Protein AF-A0A960TL60-F1 (afdb_monomer)

Structure (mmCIF, N/CA/C/O backbone):
data_AF-A0A960TL60-F1
#
_entry.id   AF-A0A960TL60-F1
#
loop_
_atom_site.group_PDB
_atom_site.id
_atom_site.type_symbol
_atom_site.label_atom_id
_atom_site.label_alt_id
_atom_site.label_comp_id
_atom_site.label_asym_id
_atom_site.label_entity_id
_atom_site.label_seq_id
_atom_site.pdbx_PDB_ins_code
_atom_site.Cartn_x
_atom_site.Cartn_y
_atom_site.Cartn_z
_atom_site.occupancy
_atom_site.B_iso_or_equiv
_atom_site.auth_seq_id
_atom_site.auth_comp_id
_atom_site.auth_asym_id
_atom_site.auth_atom_id
_atom_site.pdbx_PDB_model_num
ATOM 1 N N . MET A 1 1 ? -10.671 13.478 -16.724 1.00 32.50 1 MET A N 1
ATOM 2 C CA . MET A 1 1 ? -11.945 13.622 -15.987 1.00 32.50 1 MET A CA 1
ATOM 3 C C . MET A 1 1 ? -11.908 12.653 -14.819 1.00 32.50 1 MET A C 1
ATOM 5 O O . MET A 1 1 ? -12.040 11.459 -15.046 1.00 32.50 1 MET A O 1
ATOM 9 N N . GLY A 1 2 ? -11.612 13.144 -13.614 1.00 41.94 2 GLY A N 1
ATOM 10 C CA . GLY A 1 2 ? -11.600 12.323 -12.401 1.00 41.94 2 GLY A CA 1
ATOM 11 C C . GLY A 1 2 ? -13.023 12.153 -11.880 1.00 41.94 2 GLY A C 1
ATOM 12 O O . GLY A 1 2 ? -13.723 13.143 -11.678 1.00 41.94 2 GLY A O 1
ATOM 13 N N . PHE A 1 3 ? -13.464 10.911 -11.705 1.00 43.59 3 PHE A N 1
ATOM 14 C CA . PHE A 1 3 ? -14.712 10.605 -11.013 1.00 43.59 3 PHE A CA 1
ATOM 15 C C . PHE A 1 3 ? -14.471 10.779 -9.512 1.00 43.59 3 PHE A C 1
ATOM 17 O O . PHE A 1 3 ? -14.026 9.860 -8.830 1.00 43.59 3 PHE A O 1
ATOM 24 N N . PHE A 1 4 ? -14.710 11.987 -9.009 1.00 48.56 4 PHE A N 1
ATOM 25 C CA . PHE A 1 4 ? -14.633 12.282 -7.585 1.00 48.56 4 PHE A CA 1
ATOM 26 C C . PHE A 1 4 ? -15.932 11.830 -6.914 1.00 48.56 4 PHE A C 1
ATOM 28 O O . PHE A 1 4 ? -16.997 12.400 -7.150 1.00 4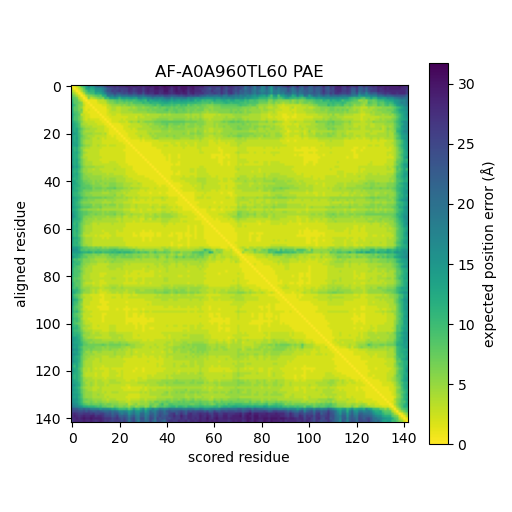8.56 4 PHE A O 1
ATOM 35 N N . TYR A 1 5 ? -15.844 10.838 -6.028 1.00 57.00 5 TYR A N 1
ATOM 36 C CA . TYR A 1 5 ? -16.712 10.868 -4.853 1.00 57.00 5 TYR A CA 1
ATOM 37 C C . TYR A 1 5 ? -16.518 12.237 -4.184 1.00 57.00 5 TYR A C 1
ATOM 39 O O . TYR A 1 5 ? -15.387 12.733 -4.145 1.00 57.00 5 TYR A O 1
ATOM 47 N N . SER A 1 6 ? -17.582 12.867 -3.675 1.00 73.81 6 SER A N 1
ATOM 48 C CA . SER A 1 6 ? -17.372 14.039 -2.820 1.00 73.81 6 SER A CA 1
ATOM 49 C C . SER A 1 6 ? -16.466 13.628 -1.656 1.00 73.81 6 SER A C 1
ATOM 51 O O . SER A 1 6 ? -16.530 12.483 -1.194 1.00 73.81 6 SER A O 1
ATOM 53 N N . ALA A 1 7 ? -15.600 14.540 -1.208 1.00 76.00 7 ALA A N 1
ATOM 54 C CA . ALA A 1 7 ? -14.667 14.263 -0.116 1.00 76.00 7 ALA A CA 1
ATOM 55 C C . ALA A 1 7 ? -15.400 13.675 1.105 1.00 76.00 7 ALA A C 1
ATOM 57 O O . ALA A 1 7 ? -14.926 12.712 1.698 1.00 76.00 7 ALA A O 1
ATOM 58 N N . ASP A 1 8 ? -16.613 14.158 1.380 1.00 79.62 8 ASP A N 1
ATOM 59 C CA . ASP A 1 8 ? -17.476 13.663 2.454 1.00 79.62 8 ASP A CA 1
ATOM 60 C C . ASP A 1 8 ? -17.823 12.174 2.307 1.00 79.62 8 ASP A C 1
ATOM 62 O O . ASP A 1 8 ? -17.723 11.410 3.265 1.00 79.62 8 ASP A O 1
ATOM 66 N N . VAL A 1 9 ? -18.177 11.721 1.099 1.00 82.25 9 VAL A N 1
ATOM 67 C CA . VAL A 1 9 ? -18.511 10.308 0.852 1.00 82.25 9 VAL A CA 1
ATOM 68 C C . VAL A 1 9 ? -17.278 9.419 1.003 1.00 82.25 9 VAL A C 1
ATOM 70 O O . VAL A 1 9 ? -17.385 8.294 1.493 1.00 82.25 9 VAL A O 1
ATOM 73 N N . LEU A 1 10 ? -16.102 9.906 0.602 1.00 83.12 10 LEU A N 1
ATOM 74 C CA . LEU A 1 10 ? -14.856 9.172 0.794 1.00 83.12 10 LEU A CA 1
ATOM 75 C C . LEU A 1 10 ? -14.507 9.053 2.285 1.00 83.12 10 LEU A C 1
ATOM 77 O O . LEU A 1 10 ? -14.229 7.949 2.750 1.00 83.12 10 LEU A O 1
ATOM 81 N N . VAL A 1 11 ? -14.594 10.154 3.036 1.00 85.50 11 VAL A N 1
ATOM 82 C CA . VAL A 1 11 ? -14.330 10.192 4.485 1.00 85.50 11 VAL A CA 1
ATOM 83 C C . VAL A 1 11 ? -15.256 9.241 5.240 1.00 85.50 11 VAL A C 1
ATOM 85 O O . VAL A 1 11 ? -14.790 8.458 6.067 1.00 85.50 11 VAL A O 1
ATOM 88 N N . GLU A 1 12 ? -16.552 9.243 4.924 1.00 88.44 12 GLU A N 1
ATOM 89 C CA . GLU A 1 12 ? -17.512 8.310 5.522 1.00 88.44 12 GLU A CA 1
ATOM 90 C C . GLU A 1 12 ? -17.133 6.851 5.251 1.00 88.44 12 GLU A C 1
ATOM 92 O O . GLU A 1 12 ? -17.120 6.023 6.163 1.00 88.44 12 GLU A O 1
ATOM 97 N N . ARG A 1 13 ? -16.745 6.529 4.011 1.00 90.31 13 ARG A N 1
ATOM 98 C CA . ARG A 1 13 ? -16.316 5.173 3.644 1.00 90.31 13 ARG A CA 1
ATOM 99 C C . ARG A 1 13 ? -14.988 4.768 4.276 1.00 90.31 13 ARG A C 1
ATOM 101 O O . ARG A 1 13 ? -14.752 3.572 4.391 1.00 90.31 13 ARG A O 1
ATOM 108 N N . MET A 1 14 ? -14.129 5.708 4.666 1.00 92.56 14 MET A N 1
ATOM 109 C CA . MET A 1 14 ? -12.840 5.434 5.317 1.00 92.56 14 MET A CA 1
ATOM 110 C C . MET A 1 14 ? -12.958 5.172 6.823 1.00 92.56 14 MET A C 1
ATOM 112 O O . MET A 1 14 ? -11.965 4.809 7.448 1.00 92.56 14 MET A O 1
ATOM 116 N N . ARG A 1 15 ? -14.143 5.325 7.430 1.00 90.69 15 ARG A N 1
ATOM 117 C CA . ARG A 1 15 ? -14.333 5.081 8.867 1.00 90.69 15 ARG A CA 1
ATOM 118 C C . ARG A 1 15 ? -13.975 3.646 9.254 1.00 90.69 15 ARG A C 1
ATOM 120 O O . ARG A 1 15 ? -14.479 2.683 8.681 1.00 90.69 15 ARG A O 1
ATOM 127 N N . MET A 1 16 ? -13.127 3.517 10.269 1.00 91.81 16 MET A N 1
ATOM 128 C CA . MET A 1 16 ? -12.619 2.247 10.785 1.00 91.81 16 MET A CA 1
ATOM 129 C C . MET A 1 16 ? -12.835 2.144 12.290 1.00 91.81 16 MET A C 1
ATOM 131 O O . MET A 1 16 ? -12.868 3.145 13.003 1.00 91.81 16 MET A O 1
ATOM 135 N N . THR A 1 17 ? -12.929 0.911 12.776 1.00 89.38 17 THR A N 1
ATOM 136 C CA . THR A 1 17 ? -12.808 0.602 14.208 1.00 89.38 17 THR A CA 1
ATOM 137 C C . THR A 1 17 ? -11.338 0.601 14.642 1.00 89.38 17 THR A C 1
ATOM 139 O O . THR A 1 17 ? -10.451 0.398 13.817 1.00 89.38 17 THR A O 1
ATOM 142 N N . GLU A 1 18 ? -11.049 0.753 15.937 1.00 86.00 18 GLU A N 1
ATOM 143 C CA . GLU A 1 18 ? -9.660 0.730 16.442 1.00 86.00 18 GLU A CA 1
ATOM 144 C C . GLU A 1 18 ? -8.941 -0.587 16.100 1.00 86.00 18 GLU A C 1
ATOM 146 O O . GLU A 1 18 ? -7.841 -0.576 15.554 1.00 86.00 18 GLU A O 1
ATOM 151 N N . LYS A 1 19 ? -9.629 -1.726 16.256 1.00 87.06 19 LYS A N 1
ATOM 152 C CA . LYS A 1 19 ? -9.126 -3.055 15.858 1.00 87.06 19 LYS A CA 1
ATOM 153 C C . LYS A 1 19 ? -8.815 -3.166 14.358 1.00 87.06 19 LYS A C 1
ATOM 155 O O . LYS A 1 19 ? -7.994 -3.978 13.938 1.00 87.06 19 LYS A O 1
ATOM 160 N N . GLN A 1 20 ? -9.527 -2.417 13.517 1.00 89.25 20 GLN A N 1
ATOM 161 C CA . GLN A 1 20 ? -9.237 -2.352 12.085 1.00 89.25 20 GLN A CA 1
ATOM 162 C C . GLN A 1 20 ? -7.991 -1.512 11.810 1.00 89.25 20 GLN A C 1
ATOM 164 O O . GLN A 1 20 ? -7.183 -1.910 10.974 1.00 89.25 20 GLN A O 1
ATOM 169 N N . SER A 1 21 ? -7.815 -0.406 12.530 1.00 86.19 21 SER A N 1
ATOM 170 C CA . SER A 1 21 ? -6.642 0.457 12.405 1.00 86.19 21 SER A CA 1
ATOM 171 C C . SER A 1 21 ? -5.345 -0.271 12.762 1.00 86.19 21 SER A C 1
ATOM 173 O O . SER A 1 21 ? -4.373 -0.142 12.031 1.00 86.19 21 SER A O 1
ATOM 175 N N . GLU A 1 22 ? -5.334 -1.121 13.793 1.00 86.38 22 GLU A N 1
ATOM 176 C CA . GLU A 1 22 ? -4.153 -1.928 14.172 1.00 86.38 22 GLU A CA 1
ATOM 177 C C . GLU A 1 22 ? -3.612 -2.798 13.021 1.00 86.38 22 GLU A C 1
ATOM 179 O O . GLU A 1 22 ? -2.414 -3.047 12.915 1.00 86.38 22 GLU A O 1
ATOM 184 N N . LYS A 1 23 ? -4.475 -3.232 12.094 1.00 89.44 23 LYS A N 1
ATOM 185 C CA . LYS A 1 23 ? -4.056 -4.031 10.930 1.00 89.44 23 LYS A CA 1
ATOM 186 C C . LYS A 1 23 ? -3.259 -3.224 9.898 1.00 89.44 23 LYS A C 1
ATOM 188 O O . LYS A 1 23 ? -2.618 -3.821 9.024 1.00 89.44 23 LYS A O 1
ATOM 193 N N . LEU A 1 24 ? -3.330 -1.892 9.946 1.00 92.69 24 LEU A N 1
ATOM 194 C CA . LEU A 1 24 ? -2.632 -1.008 9.010 1.00 92.69 24 LEU A CA 1
ATOM 195 C C . LEU A 1 24 ? -1.125 -0.994 9.258 1.00 92.69 24 LEU A C 1
ATOM 197 O O . LEU A 1 24 ? -0.391 -0.873 8.281 1.00 92.69 24 LEU A O 1
ATOM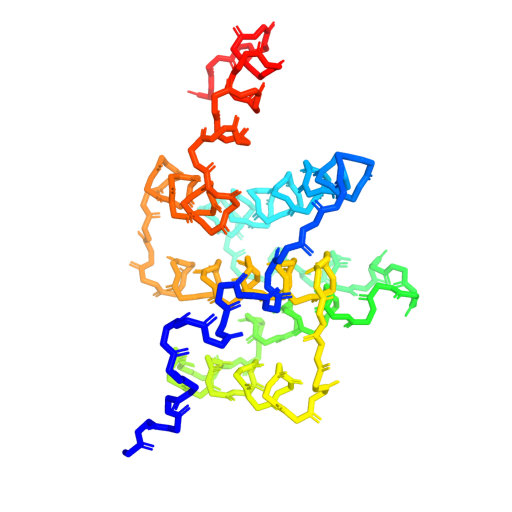 201 N N . ASP A 1 25 ? -0.668 -1.222 10.494 1.00 90.88 25 ASP A N 1
ATOM 202 C CA . ASP A 1 25 ? 0.761 -1.281 10.841 1.00 90.88 25 ASP A CA 1
ATOM 203 C C . ASP A 1 25 ? 1.493 -2.283 9.928 1.00 90.88 25 ASP A C 1
ATOM 205 O O . ASP A 1 25 ? 2.384 -1.906 9.169 1.00 90.88 25 ASP A O 1
ATOM 209 N N . SER A 1 26 ? 0.988 -3.521 9.843 1.00 90.56 26 SER A N 1
ATOM 210 C CA . SER A 1 26 ? 1.548 -4.561 8.959 1.00 90.56 26 SER A CA 1
ATOM 211 C C . SER A 1 26 ? 1.535 -4.199 7.466 1.00 90.56 26 SER A C 1
ATOM 213 O O . SER A 1 26 ? 2.303 -4.738 6.668 1.00 90.56 26 SER A O 1
ATOM 215 N N . THR A 1 27 ? 0.618 -3.318 7.055 1.00 93.75 27 THR A N 1
ATOM 216 C CA . THR A 1 27 ? 0.502 -2.872 5.661 1.00 93.75 27 THR A CA 1
ATOM 217 C C . THR A 1 27 ? 1.549 -1.807 5.361 1.00 93.75 27 THR A C 1
ATOM 219 O O . THR A 1 27 ? 2.219 -1.892 4.333 1.00 93.75 27 THR A O 1
ATOM 222 N N . ILE A 1 28 ? 1.727 -0.852 6.276 1.00 93.81 28 ILE A N 1
ATOM 223 C CA . ILE A 1 28 ? 2.747 0.195 6.188 1.00 93.81 28 ILE A CA 1
ATOM 224 C C . ILE A 1 28 ? 4.143 -0.433 6.218 1.00 93.81 28 ILE A C 1
ATOM 226 O O . ILE A 1 28 ? 4.942 -0.165 5.325 1.00 93.81 28 ILE A O 1
ATOM 230 N N . GLU A 1 29 ? 4.411 -1.343 7.156 1.00 92.25 29 GLU A N 1
ATOM 231 C CA . GLU A 1 29 ? 5.684 -2.072 7.245 1.00 92.25 29 GLU A CA 1
ATOM 232 C C . GLU A 1 29 ? 6.017 -2.815 5.947 1.00 92.25 29 GLU A C 1
ATOM 234 O O . GLU A 1 29 ? 7.140 -2.740 5.442 1.00 92.25 29 GLU A O 1
ATOM 239 N N . PHE A 1 30 ? 5.031 -3.504 5.363 1.00 93.88 30 PHE A N 1
ATOM 240 C CA . PHE A 1 30 ? 5.211 -4.181 4.083 1.00 93.88 30 PHE A CA 1
ATOM 241 C C . PHE A 1 30 ? 5.571 -3.194 2.964 1.00 93.88 30 PHE A C 1
ATOM 243 O O . PHE A 1 30 ? 6.496 -3.453 2.194 1.00 93.88 30 PHE A O 1
ATOM 250 N N . ILE A 1 31 ? 4.869 -2.063 2.872 1.00 95.25 31 ILE A N 1
ATOM 251 C CA . ILE A 1 31 ? 5.138 -1.036 1.858 1.00 95.25 31 ILE A CA 1
ATOM 252 C C . ILE A 1 31 ? 6.553 -0.466 2.026 1.00 95.25 31 ILE A C 1
ATOM 254 O O . ILE A 1 31 ? 7.304 -0.402 1.052 1.00 95.25 31 ILE A O 1
ATOM 258 N N . LEU A 1 32 ? 6.944 -0.110 3.252 1.00 92.81 32 LEU A N 1
ATOM 259 C CA . LEU A 1 32 ? 8.275 0.421 3.548 1.00 92.81 32 LEU A CA 1
ATOM 260 C C . LEU A 1 32 ? 9.375 -0.606 3.248 1.00 92.81 32 LEU A C 1
ATOM 262 O O . LEU A 1 32 ? 10.411 -0.250 2.684 1.00 92.81 32 LEU A O 1
ATOM 266 N N . LYS A 1 33 ? 9.137 -1.894 3.530 1.00 93.06 33 L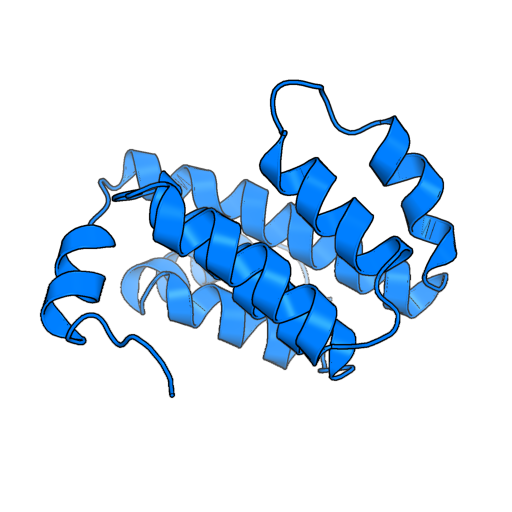YS A N 1
ATOM 267 C CA . LYS A 1 33 ? 10.040 -2.986 3.137 1.00 93.06 33 LYS A CA 1
ATOM 268 C C . LYS A 1 33 ? 10.233 -3.032 1.620 1.00 93.06 33 LYS A C 1
ATOM 270 O O . LYS A 1 33 ? 11.373 -3.117 1.167 1.00 93.06 33 LYS A O 1
ATOM 275 N N . ILE A 1 34 ? 9.149 -2.971 0.841 1.00 94.69 34 ILE A N 1
ATOM 276 C CA . ILE A 1 34 ? 9.215 -2.948 -0.630 1.00 94.69 34 ILE A CA 1
ATOM 277 C C . ILE A 1 34 ? 10.015 -1.735 -1.104 1.00 94.69 34 ILE A C 1
ATOM 279 O O . ILE A 1 34 ? 10.945 -1.892 -1.894 1.00 94.69 34 ILE A O 1
ATOM 283 N N . PHE A 1 35 ? 9.713 -0.548 -0.580 1.00 92.31 35 PHE A N 1
ATOM 284 C CA . PHE A 1 35 ? 10.411 0.679 -0.945 1.00 92.31 35 PHE A CA 1
ATOM 285 C C . PHE A 1 35 ? 11.919 0.605 -0.660 1.00 92.31 35 PHE A C 1
ATOM 287 O O . PHE A 1 35 ? 12.729 0.832 -1.561 1.00 92.31 35 PHE A O 1
ATOM 294 N N . ASN A 1 36 ? 12.311 0.218 0.557 1.00 91.19 36 ASN A N 1
ATOM 295 C CA . ASN A 1 36 ? 13.720 0.074 0.927 1.00 91.19 36 ASN A CA 1
ATOM 296 C C . ASN A 1 36 ? 14.424 -0.953 0.034 1.00 91.19 36 ASN A C 1
ATOM 298 O O . ASN A 1 36 ? 15.553 -0.732 -0.407 1.00 91.19 36 ASN A O 1
ATOM 302 N N . LYS A 1 37 ? 13.747 -2.055 -0.298 1.00 93.31 37 LYS A N 1
ATOM 303 C CA . LYS A 1 37 ? 14.316 -3.083 -1.168 1.00 93.31 37 LYS A CA 1
ATOM 304 C C . LYS A 1 37 ? 14.556 -2.566 -2.589 1.00 93.31 37 LYS A C 1
ATOM 306 O O . LYS A 1 37 ? 15.655 -2.752 -3.106 1.00 93.31 37 LYS A O 1
ATOM 311 N N . ILE A 1 38 ? 13.591 -1.854 -3.180 1.00 92.38 38 ILE A N 1
ATOM 312 C CA . ILE A 1 38 ? 13.762 -1.195 -4.487 1.00 92.38 38 ILE A CA 1
ATOM 313 C C . ILE A 1 38 ? 14.930 -0.208 -4.431 1.00 92.38 38 ILE A C 1
ATOM 315 O O . ILE A 1 38 ? 15.783 -0.213 -5.316 1.00 92.38 38 ILE A O 1
ATOM 319 N N . ARG A 1 39 ? 14.995 0.621 -3.385 1.00 88.69 39 ARG A N 1
ATOM 320 C CA . ARG A 1 39 ? 16.019 1.660 -3.244 1.00 88.69 39 ARG A CA 1
ATOM 321 C C . ARG A 1 39 ? 17.436 1.086 -3.172 1.00 88.69 39 ARG A C 1
ATOM 323 O O . ARG A 1 39 ? 18.346 1.658 -3.763 1.00 88.69 39 ARG A O 1
ATOM 330 N N . HIS A 1 40 ? 17.628 -0.014 -2.447 1.00 91.25 40 HIS A N 1
ATOM 331 C CA . HIS A 1 40 ? 18.953 -0.604 -2.235 1.00 91.25 40 HIS A CA 1
ATOM 332 C C . HIS A 1 40 ? 19.360 -1.616 -3.309 1.00 91.25 40 HIS A C 1
ATOM 334 O O . HIS A 1 40 ? 20.540 -1.706 -3.641 1.00 91.25 40 HIS A O 1
ATOM 340 N N . TYR A 1 41 ? 18.406 -2.376 -3.847 1.00 93.50 41 TYR A N 1
ATOM 341 C CA . TYR A 1 41 ? 18.684 -3.538 -4.699 1.00 93.50 41 TYR A CA 1
ATOM 342 C C . TYR A 1 41 ? 18.035 -3.450 -6.088 1.00 93.50 41 TYR A C 1
ATOM 344 O O . TYR A 1 41 ? 18.167 -4.375 -6.889 1.00 93.50 41 TYR A O 1
ATOM 352 N N . GLY A 1 42 ? 17.332 -2.357 -6.390 1.00 90.94 42 GLY A N 1
ATOM 353 C CA . GLY A 1 42 ? 16.624 -2.156 -7.652 1.00 90.94 42 GLY A CA 1
ATOM 354 C C . GLY A 1 42 ? 15.317 -2.948 -7.758 1.00 90.94 42 GLY A C 1
ATOM 355 O O . GLY A 1 42 ? 14.953 -3.735 -6.884 1.00 90.94 42 GLY A O 1
ATOM 356 N N . LEU A 1 43 ? 14.595 -2.746 -8.862 1.00 90.69 43 LEU A N 1
ATOM 357 C CA . LEU A 1 43 ? 13.246 -3.285 -9.072 1.00 90.69 43 LEU A CA 1
ATOM 358 C C . LEU A 1 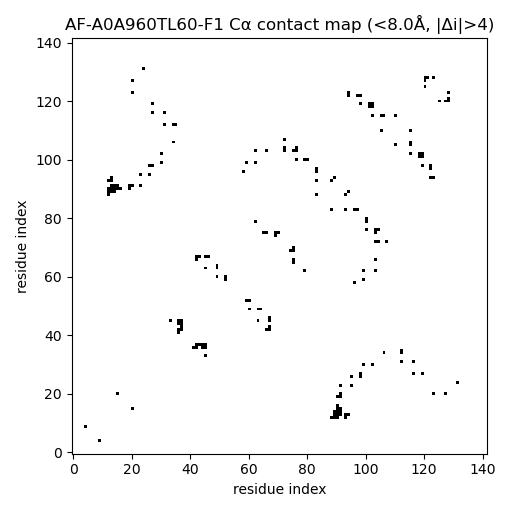43 ? 13.190 -4.825 -9.107 1.00 90.69 43 LEU A C 1
ATOM 360 O O . LEU A 1 43 ? 12.316 -5.428 -8.484 1.00 90.69 43 LEU A O 1
ATOM 364 N N . HIS A 1 44 ? 14.153 -5.474 -9.770 1.00 90.94 44 HIS A N 1
ATOM 365 C CA . HIS A 1 44 ? 14.212 -6.940 -9.901 1.00 90.94 44 HIS A CA 1
ATOM 366 C C . HIS A 1 44 ? 14.349 -7.672 -8.564 1.00 90.94 44 HIS A C 1
ATOM 368 O O . HIS A 1 44 ? 14.009 -8.850 -8.449 1.00 90.94 44 HIS A O 1
ATOM 374 N N . SER A 1 45 ? 14.793 -6.971 -7.519 1.00 93.00 45 SER A N 1
ATOM 375 C CA . SER A 1 45 ? 14.867 -7.531 -6.174 1.00 93.00 45 SER A CA 1
ATOM 376 C C . SER A 1 45 ? 13.500 -7.990 -5.641 1.00 93.00 45 SER A C 1
ATOM 378 O O . SER A 1 45 ? 13.457 -8.867 -4.775 1.00 93.00 45 SER A O 1
ATOM 380 N N . LEU A 1 46 ? 12.393 -7.459 -6.178 1.00 94.88 46 LEU A N 1
ATOM 381 C CA . LEU A 1 46 ? 11.028 -7.801 -5.770 1.00 94.88 46 LEU A CA 1
ATOM 382 C C . LEU A 1 46 ? 10.490 -9.101 -6.379 1.00 94.88 46 LEU A C 1
ATOM 384 O O . LEU A 1 46 ? 9.434 -9.572 -5.960 1.00 94.88 46 LEU A O 1
ATOM 388 N N . GLU A 1 47 ? 11.169 -9.707 -7.357 1.00 93.94 47 GLU A N 1
ATOM 389 C CA . GLU A 1 47 ? 10.664 -10.918 -8.024 1.00 93.94 47 GLU A CA 1
ATOM 390 C C . GLU A 1 47 ? 10.480 -12.091 -7.052 1.00 93.94 47 GLU A C 1
ATOM 392 O O . GLU A 1 47 ? 9.545 -12.885 -7.193 1.00 93.94 47 GLU A O 1
ATOM 397 N N . SER A 1 48 ? 11.357 -12.198 -6.050 1.00 90.62 48 SER A N 1
ATOM 398 C CA . SER A 1 48 ? 11.234 -13.199 -4.992 1.00 90.62 48 SER A CA 1
ATOM 399 C C . SER A 1 48 ? 10.088 -12.881 -4.034 1.00 90.62 48 SER A C 1
ATOM 401 O O . SER A 1 48 ? 9.331 -13.789 -3.700 1.00 90.62 48 SER A O 1
ATOM 403 N N . ASP A 1 49 ? 9.891 -11.614 -3.648 1.00 92.31 49 ASP A N 1
ATOM 404 C CA . ASP A 1 49 ? 8.743 -11.222 -2.821 1.00 92.31 49 ASP A CA 1
ATOM 405 C C . ASP A 1 49 ? 7.434 -11.532 -3.547 1.00 92.31 49 ASP A C 1
ATOM 407 O O . ASP A 1 49 ? 6.556 -12.159 -2.968 1.00 92.31 49 ASP A O 1
ATOM 411 N N . TYR A 1 50 ? 7.323 -11.194 -4.836 1.00 93.31 50 TYR A N 1
ATOM 412 C CA . TYR A 1 50 ? 6.127 -11.480 -5.630 1.00 93.31 50 TYR A CA 1
ATOM 413 C C . TYR A 1 50 ? 5.740 -12.968 -5.620 1.00 93.31 50 TYR A C 1
ATOM 415 O O . TYR A 1 50 ? 4.557 -13.294 -5.521 1.00 93.31 50 TYR A O 1
ATOM 423 N N . LYS A 1 51 ? 6.726 -13.869 -5.711 1.00 92.44 51 LYS A N 1
ATOM 424 C CA . LYS A 1 51 ? 6.506 -15.326 -5.690 1.00 92.44 51 LYS A CA 1
ATOM 425 C C . LYS A 1 51 ? 6.123 -15.855 -4.307 1.00 92.44 51 LYS A C 1
ATOM 427 O O . LYS A 1 51 ? 5.436 -16.867 -4.232 1.00 92.44 51 LYS A O 1
ATOM 432 N N . ASN A 1 52 ? 6.560 -15.176 -3.249 1.00 93.00 52 ASN A N 1
ATOM 433 C CA . ASN A 1 52 ? 6.396 -15.612 -1.864 1.00 93.00 52 ASN A CA 1
ATOM 434 C C . ASN A 1 52 ? 5.202 -14.958 -1.148 1.00 93.00 52 ASN A C 1
ATOM 436 O O . ASN A 1 52 ? 4.930 -15.303 -0.003 1.00 93.00 52 ASN A O 1
ATOM 440 N N . ILE A 1 53 ? 4.495 -14.016 -1.782 1.00 93.19 53 ILE A N 1
ATOM 441 C CA . ILE A 1 53 ? 3.256 -13.462 -1.222 1.00 93.19 53 ILE A CA 1
ATOM 442 C C . ILE A 1 53 ? 2.173 -14.543 -1.221 1.00 93.19 53 ILE A C 1
ATOM 444 O O . ILE A 1 53 ? 1.856 -15.126 -2.261 1.00 93.19 53 ILE A O 1
ATOM 448 N N . GLU A 1 54 ? 1.585 -14.763 -0.047 1.00 92.00 54 GLU A N 1
ATOM 449 C CA . GLU A 1 54 ? 0.552 -15.772 0.175 1.00 92.00 54 GLU A CA 1
ATOM 450 C C . GLU A 1 54 ? -0.704 -15.491 -0.685 1.00 92.00 54 GLU A C 1
ATOM 452 O O . GLU A 1 54 ? -1.046 -14.321 -0.918 1.00 92.00 54 GLU A O 1
ATOM 457 N N . PRO A 1 55 ? -1.395 -16.528 -1.203 1.00 88.31 55 PRO A N 1
ATOM 458 C CA . PRO A 1 55 ? -2.506 -16.365 -2.147 1.00 88.31 55 PRO A CA 1
ATOM 459 C C . PRO A 1 55 ? -3.659 -15.471 -1.665 1.00 88.31 55 PRO A C 1
ATOM 461 O O . PRO A 1 55 ? -4.293 -14.803 -2.482 1.00 88.31 55 PRO A O 1
ATOM 464 N N . GLU A 1 56 ? -3.926 -15.433 -0.362 1.00 90.19 56 GLU A N 1
ATOM 465 C CA . GLU A 1 56 ? -4.947 -14.603 0.282 1.00 90.19 56 GLU A CA 1
ATOM 466 C C . GLU A 1 56 ? -4.654 -13.099 0.179 1.00 90.19 56 GLU A C 1
ATOM 468 O O . GLU A 1 56 ? -5.576 -12.280 0.149 1.00 90.19 56 GLU A O 1
ATOM 473 N N . PHE A 1 57 ? -3.385 -12.709 0.033 1.00 91.00 57 PHE A N 1
ATOM 474 C CA . PHE A 1 57 ? -2.958 -11.317 -0.095 1.00 91.00 57 PHE A CA 1
ATOM 475 C C . PHE A 1 57 ? -3.007 -10.827 -1.548 1.00 91.00 57 PHE A C 1
ATOM 477 O O . PHE A 1 57 ? -2.066 -10.214 -2.065 1.00 91.00 57 PHE A O 1
ATOM 484 N N . VAL A 1 58 ? -4.147 -11.050 -2.209 1.00 91.69 58 VAL A N 1
ATOM 485 C CA . VAL A 1 58 ? -4.367 -10.768 -3.639 1.00 91.69 58 VAL A CA 1
ATOM 486 C C . VAL A 1 58 ? -3.973 -9.338 -4.017 1.00 91.69 58 VAL A C 1
ATOM 488 O O . VAL A 1 58 ? -3.281 -9.124 -5.013 1.00 91.69 58 VAL A O 1
ATOM 491 N N . PHE A 1 59 ? -4.372 -8.347 -3.214 1.00 93.88 59 PHE A N 1
ATOM 492 C CA . PHE A 1 59 ? -4.088 -6.943 -3.515 1.00 93.88 59 PHE A CA 1
ATOM 493 C C . PHE A 1 59 ? -2.614 -6.574 -3.284 1.00 93.88 59 PHE A C 1
ATOM 495 O O . PHE A 1 59 ? -2.047 -5.833 -4.083 1.00 93.88 59 PHE A O 1
ATOM 502 N N . ARG A 1 60 ? -1.950 -7.160 -2.272 1.00 95.12 60 ARG A N 1
ATOM 503 C CA . ARG A 1 60 ? -0.498 -6.982 -2.058 1.00 95.12 60 ARG A CA 1
ATOM 504 C C . ARG A 1 60 ? 0.292 -7.528 -3.240 1.00 95.12 60 ARG A C 1
ATOM 506 O O . ARG A 1 60 ? 1.189 -6.875 -3.766 1.00 95.12 60 ARG A O 1
ATOM 513 N N . ARG A 1 61 ? -0.089 -8.722 -3.698 1.00 95.06 61 ARG A N 1
ATOM 514 C CA . ARG A 1 61 ? 0.506 -9.360 -4.870 1.00 95.06 61 ARG A CA 1
ATOM 515 C C . ARG A 1 61 ? 0.283 -8.528 -6.131 1.00 95.06 61 ARG A C 1
ATOM 517 O O . ARG A 1 61 ? 1.210 -8.371 -6.922 1.00 95.06 61 ARG A O 1
ATOM 524 N N . LYS A 1 62 ? -0.918 -7.963 -6.303 1.00 95.00 62 LYS A N 1
ATOM 525 C CA . LYS A 1 62 ? -1.239 -7.057 -7.416 1.00 95.00 62 LYS A CA 1
ATOM 526 C C . LYS A 1 62 ? -0.377 -5.796 -7.388 1.00 95.00 62 LYS A C 1
ATOM 528 O O . LYS A 1 62 ? 0.160 -5.427 -8.423 1.00 95.00 62 LYS A O 1
ATOM 533 N N . PHE A 1 63 ? -0.210 -5.179 -6.223 1.00 96.00 63 PHE A N 1
ATOM 534 C CA . PHE A 1 63 ? 0.650 -4.012 -6.040 1.00 96.00 63 PHE A CA 1
ATOM 535 C C . PHE A 1 63 ? 2.094 -4.292 -6.484 1.00 96.00 63 PHE A C 1
ATOM 537 O O . PHE A 1 63 ? 2.606 -3.596 -7.356 1.00 96.00 63 PHE A O 1
ATOM 544 N N . VAL A 1 64 ? 2.718 -5.367 -5.985 1.00 96.06 64 VAL A N 1
ATOM 545 C CA . VAL A 1 64 ? 4.092 -5.735 -6.386 1.00 96.06 64 VAL A CA 1
ATOM 546 C C . VAL A 1 64 ? 4.177 -6.068 -7.878 1.00 96.06 64 VAL A C 1
ATOM 548 O O . VAL A 1 64 ? 5.121 -5.657 -8.550 1.00 96.06 64 VAL A O 1
ATOM 551 N N . GLN A 1 65 ? 3.174 -6.764 -8.422 1.00 94.88 65 GLN A N 1
ATOM 552 C CA . GLN A 1 65 ? 3.094 -7.041 -9.856 1.00 94.88 65 GLN A CA 1
ATOM 553 C C . GLN A 1 65 ? 3.094 -5.753 -10.689 1.00 94.88 65 GLN A C 1
ATOM 555 O O . GLN A 1 65 ? 3.802 -5.678 -11.687 1.00 94.88 65 GLN A O 1
ATOM 560 N N . ILE A 1 66 ? 2.301 -4.755 -10.292 1.00 94.81 66 ILE A N 1
ATOM 561 C CA . ILE A 1 66 ? 2.189 -3.480 -11.005 1.00 94.81 66 ILE A CA 1
ATOM 562 C C . ILE A 1 66 ? 3.524 -2.738 -10.974 1.00 94.81 66 ILE A C 1
ATOM 564 O O . ILE A 1 66 ? 3.948 -2.258 -12.020 1.00 94.81 66 ILE A O 1
ATOM 568 N N . ILE A 1 67 ? 4.228 -2.708 -9.840 1.00 94.31 67 ILE A N 1
ATOM 569 C CA . ILE A 1 67 ? 5.570 -2.106 -9.768 1.00 94.31 67 ILE A CA 1
ATOM 570 C C . ILE A 1 67 ? 6.534 -2.810 -10.739 1.00 94.31 67 ILE A C 1
ATOM 572 O O . ILE A 1 67 ? 7.253 -2.147 -11.477 1.00 94.31 67 ILE A O 1
ATOM 576 N N . LEU A 1 68 ? 6.524 -4.147 -10.778 1.00 93.50 68 LEU A N 1
ATOM 577 C CA . LEU A 1 68 ? 7.410 -4.937 -11.642 1.00 93.50 68 LEU A CA 1
ATOM 578 C C . LEU A 1 68 ? 7.108 -4.801 -13.144 1.00 93.50 68 LEU A C 1
ATOM 580 O O . LEU A 1 68 ? 8.011 -4.985 -13.956 1.00 93.50 68 LEU A O 1
ATOM 584 N N . GLN A 1 69 ? 5.845 -4.576 -13.519 1.00 90.44 69 GLN A N 1
ATOM 585 C CA . GLN A 1 69 ? 5.376 -4.747 -14.903 1.00 90.44 69 GLN A CA 1
ATOM 586 C C . GLN A 1 69 ? 4.892 -3.463 -15.577 1.00 90.44 69 GLN A C 1
ATOM 588 O O . GLN A 1 69 ? 4.710 -3.463 -16.794 1.00 90.44 69 GLN A O 1
ATOM 593 N N . SER A 1 70 ? 4.632 -2.390 -14.828 1.00 87.06 70 SER A N 1
ATOM 594 C CA . SER A 1 70 ? 4.108 -1.163 -15.434 1.00 87.06 70 SER A CA 1
ATOM 595 C C . SER A 1 70 ? 5.200 -0.437 -16.201 1.00 87.06 70 SER A C 1
ATOM 597 O O . SER A 1 70 ? 6.307 -0.252 -15.702 1.00 87.06 70 SER A O 1
ATOM 599 N N . ALA A 1 71 ? 4.859 0.005 -17.410 1.00 78.88 71 ALA A N 1
ATOM 600 C CA . ALA A 1 71 ? 5.750 0.811 -18.236 1.00 78.88 71 ALA A CA 1
ATOM 601 C C . ALA A 1 71 ? 5.952 2.223 -17.661 1.00 78.88 71 ALA A C 1
ATOM 603 O O . ALA A 1 71 ? 7.019 2.809 -17.823 1.00 78.88 71 ALA A O 1
ATOM 604 N N . ASP A 1 72 ? 4.928 2.759 -16.994 1.00 84.69 72 ASP A N 1
ATOM 605 C CA . ASP A 1 72 ? 4.900 4.118 -16.471 1.00 84.69 72 ASP A CA 1
ATOM 606 C C . ASP A 1 72 ? 3.947 4.257 -15.267 1.00 84.69 72 ASP A C 1
ATOM 608 O O . ASP A 1 72 ? 3.112 3.387 -14.986 1.00 84.69 72 ASP A O 1
ATOM 612 N N . ILE A 1 73 ? 4.090 5.386 -14.567 1.00 84.75 73 ILE A N 1
ATOM 613 C CA . ILE A 1 73 ? 3.352 5.741 -13.347 1.00 84.75 73 ILE A CA 1
ATOM 614 C C . ILE A 1 73 ? 1.850 5.837 -13.612 1.00 84.75 73 ILE A C 1
ATOM 616 O O . ILE A 1 73 ? 1.049 5.318 -12.841 1.00 84.75 73 ILE A O 1
ATOM 620 N N . GLU A 1 74 ? 1.461 6.504 -14.701 1.00 89.44 74 GLU A N 1
ATOM 621 C CA . GLU A 1 74 ? 0.064 6.801 -15.008 1.00 89.44 74 GLU A CA 1
ATOM 622 C C . GLU A 1 74 ? -0.714 5.505 -15.246 1.00 89.44 74 GLU A C 1
ATOM 624 O O . GLU A 1 74 ? -1.789 5.306 -14.674 1.00 89.44 74 GLU A O 1
ATOM 629 N N . SER A 1 75 ? -0.140 4.598 -16.035 1.00 89.62 75 SER A N 1
ATOM 630 C CA . SER A 1 75 ? -0.705 3.277 -16.299 1.00 89.62 75 SER A CA 1
ATOM 631 C C . SER A 1 75 ? -0.851 2.457 -15.015 1.00 89.62 75 SER A C 1
ATOM 633 O O . SER A 1 75 ? -1.923 1.907 -14.753 1.00 89.62 75 SER A O 1
ATOM 635 N N . GLY A 1 76 ? 0.199 2.395 -14.188 1.00 90.50 76 GLY A N 1
ATOM 636 C CA . GLY A 1 76 ? 0.176 1.636 -12.937 1.00 90.50 76 GLY A CA 1
ATOM 637 C C . GLY A 1 76 ? -0.858 2.165 -11.939 1.00 90.50 76 GLY A C 1
ATOM 638 O O . GLY A 1 76 ? -1.653 1.392 -11.395 1.00 90.50 76 GLY A O 1
ATOM 639 N N . THR A 1 77 ? -0.889 3.485 -11.743 1.00 90.81 77 THR A N 1
ATOM 640 C CA . THR A 1 77 ? -1.830 4.165 -10.844 1.00 90.81 77 THR A CA 1
ATOM 641 C C . THR A 1 77 ? -3.271 3.956 -11.300 1.00 90.81 77 THR A C 1
ATOM 643 O O . THR A 1 77 ? -4.087 3.489 -10.505 1.00 90.81 77 THR A O 1
ATOM 646 N N . LYS A 1 78 ? -3.582 4.162 -12.588 1.00 91.81 78 LYS A N 1
ATOM 647 C CA . LYS A 1 78 ? -4.938 3.945 -13.129 1.00 91.81 78 LYS A CA 1
ATOM 648 C C . LYS A 1 78 ? -5.444 2.521 -12.920 1.00 91.81 78 LYS A C 1
ATOM 650 O O . LYS A 1 78 ? -6.619 2.321 -12.618 1.00 91.81 78 LYS A O 1
ATOM 655 N N . ILE A 1 79 ? -4.575 1.518 -13.065 1.00 92.12 79 ILE A N 1
ATOM 656 C CA . ILE A 1 79 ? -4.960 0.121 -12.828 1.00 92.12 79 ILE A CA 1
ATOM 657 C C . ILE A 1 79 ? -5.406 -0.065 -11.373 1.00 92.12 79 ILE A C 1
ATOM 659 O O . ILE A 1 79 ? -6.477 -0.631 -11.141 1.00 92.12 79 ILE A O 1
ATOM 663 N N . LEU A 1 80 ? -4.626 0.411 -10.394 1.00 92.81 80 LEU A N 1
ATOM 664 C CA . LEU A 1 80 ? -5.013 0.321 -8.981 1.00 92.81 80 LEU A CA 1
ATOM 665 C C . LEU A 1 80 ? -6.277 1.125 -8.675 1.00 92.81 80 LEU A C 1
ATOM 667 O O . LEU A 1 80 ? -7.160 0.609 -7.987 1.00 92.81 80 LEU A O 1
ATOM 671 N N . GLU A 1 81 ? -6.401 2.338 -9.215 1.00 92.62 81 GLU A N 1
ATOM 672 C CA . GLU A 1 81 ? -7.606 3.160 -9.073 1.00 92.62 81 GLU A CA 1
ATOM 673 C C . GLU A 1 81 ? -8.848 2.402 -9.539 1.00 92.62 81 GLU A C 1
ATOM 675 O O . GLU A 1 81 ? -9.837 2.336 -8.808 1.00 92.62 81 GLU A O 1
ATOM 680 N N . TYR A 1 82 ? -8.803 1.756 -10.709 1.00 92.88 82 TYR A N 1
ATOM 681 C CA . TYR A 1 82 ? -9.947 0.993 -11.204 1.00 92.88 82 TYR A CA 1
ATOM 682 C C . TYR A 1 82 ? -10.312 -0.181 -10.301 1.00 92.88 82 TYR A C 1
ATOM 684 O O . TYR A 1 82 ? -11.502 -0.389 -10.049 1.00 92.88 82 TYR A O 1
ATOM 692 N N . TYR A 1 83 ? -9.335 -0.909 -9.751 1.00 91.88 83 TYR A N 1
ATOM 693 C CA . TYR A 1 83 ? -9.634 -1.959 -8.772 1.00 91.88 83 TYR A CA 1
ATOM 694 C C . TYR A 1 83 ? -10.328 -1.393 -7.527 1.00 91.88 83 TYR A C 1
ATOM 696 O O . TYR A 1 83 ? -11.276 -1.995 -7.029 1.00 91.88 83 TYR A O 1
ATOM 704 N N . ILE A 1 84 ? -9.889 -0.233 -7.032 1.00 92.56 84 ILE A N 1
ATOM 705 C CA . ILE A 1 84 ? -10.445 0.396 -5.824 1.00 92.56 84 ILE A CA 1
ATOM 706 C C . ILE A 1 84 ? -11.865 0.907 -6.071 1.00 92.56 84 ILE A C 1
ATOM 708 O O . ILE A 1 84 ? -12.770 0.652 -5.273 1.00 92.56 84 ILE A O 1
ATOM 712 N N . LEU A 1 85 ? -12.064 1.617 -7.181 1.00 89.81 85 LEU A N 1
ATOM 713 C CA . LEU A 1 85 ? -13.331 2.258 -7.519 1.00 89.81 85 LEU A CA 1
ATOM 714 C C . LEU A 1 85 ? -14.426 1.235 -7.814 1.00 89.81 85 LEU A C 1
ATOM 716 O O . LEU A 1 85 ? -15.555 1.403 -7.355 1.00 89.81 85 LEU A O 1
ATOM 720 N N . THR A 1 86 ? -14.097 0.167 -8.543 1.00 89.94 86 THR A N 1
ATOM 721 C CA . THR A 1 86 ? -15.082 -0.855 -8.933 1.00 89.94 86 THR A CA 1
ATOM 722 C C . THR A 1 86 ? -15.455 -1.800 -7.792 1.00 89.94 86 THR A C 1
ATOM 724 O O . THR A 1 86 ? -16.537 -2.378 -7.813 1.00 89.94 86 THR A O 1
ATOM 727 N N . GLY A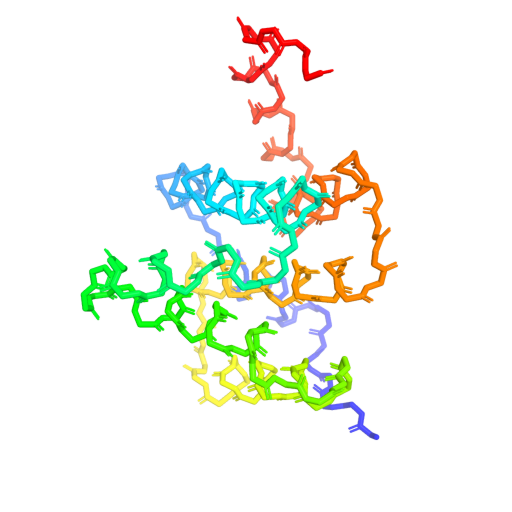 1 87 ? -14.602 -1.936 -6.772 1.00 89.00 87 GLY A N 1
ATOM 728 C CA . GLY A 1 87 ? -14.822 -2.868 -5.664 1.00 89.00 87 GLY A CA 1
ATOM 729 C C . GLY A 1 87 ? -15.745 -2.384 -4.540 1.00 89.00 87 GLY A C 1
ATOM 730 O O . GLY A 1 87 ? -16.048 -3.171 -3.649 1.00 89.00 87 GLY A O 1
ATOM 731 N N . ASN A 1 88 ? -16.187 -1.118 -4.547 1.00 88.62 88 ASN A N 1
ATOM 732 C CA . ASN A 1 88 ? -17.066 -0.526 -3.521 1.00 88.62 88 ASN A CA 1
ATOM 733 C C . ASN A 1 88 ? -16.620 -0.782 -2.057 1.00 88.62 88 ASN A C 1
ATOM 735 O O . ASN A 1 88 ? -17.431 -1.022 -1.165 1.00 88.62 88 ASN A O 1
ATOM 739 N N . TYR A 1 89 ? -15.310 -0.737 -1.799 1.00 93.38 89 TYR A N 1
ATOM 740 C CA . TYR A 1 89 ? -14.736 -1.030 -0.480 1.00 93.38 89 TYR A CA 1
ATOM 741 C C . TYR A 1 89 ? -15.092 0.016 0.591 1.00 93.38 89 TYR A C 1
ATOM 743 O O . TYR A 1 89 ? -15.361 1.179 0.272 1.00 93.38 89 TYR A O 1
ATOM 751 N N . GLN A 1 90 ? -15.043 -0.382 1.866 1.00 94.50 90 GLN A N 1
ATOM 752 C CA . GLN A 1 90 ? -15.273 0.481 3.032 1.00 94.50 90 GLN A CA 1
ATOM 753 C C . GLN A 1 90 ? -14.349 0.102 4.201 1.00 94.50 90 GLN A C 1
ATOM 755 O O . GLN A 1 90 ? -13.783 -0.991 4.234 1.00 94.50 90 GLN A O 1
ATOM 760 N N . GLY A 1 91 ? -14.199 1.014 5.160 1.00 94.25 91 GLY A N 1
ATOM 761 C CA . GLY A 1 91 ? -13.352 0.888 6.338 1.00 94.25 91 GLY A CA 1
ATOM 762 C C . GLY A 1 91 ? -11.932 0.459 5.994 1.00 94.25 91 GLY A C 1
ATOM 763 O O . GLY A 1 91 ? -11.318 0.995 5.072 1.00 94.25 91 GLY A O 1
ATOM 764 N N . TYR A 1 92 ? -11.429 -0.544 6.716 1.00 94.19 92 TYR A N 1
ATOM 765 C CA . TYR A 1 92 ? -10.070 -1.062 6.539 1.00 94.19 92 TYR A CA 1
ATOM 766 C C . TYR A 1 92 ? -9.772 -1.439 5.089 1.00 94.19 92 TYR A C 1
ATOM 768 O O . TYR A 1 92 ? -8.710 -1.105 4.570 1.00 94.19 92 TYR A O 1
ATOM 776 N N . ASP A 1 93 ? -10.723 -2.103 4.425 1.00 94.12 93 ASP A N 1
ATOM 777 C CA . ASP A 1 93 ? -10.562 -2.556 3.048 1.00 94.12 93 ASP A CA 1
ATOM 778 C C . ASP A 1 93 ? -10.335 -1.402 2.077 1.00 94.12 93 ASP A C 1
ATOM 780 O O . ASP A 1 93 ? -9.568 -1.542 1.124 1.00 94.12 93 ASP A O 1
ATOM 784 N N . LEU A 1 94 ? -10.980 -0.261 2.307 1.00 94.88 94 LEU A N 1
ATOM 785 C CA . LEU A 1 94 ? -10.744 0.923 1.497 1.00 94.88 94 LEU A CA 1
ATOM 786 C C . LEU A 1 94 ? -9.394 1.554 1.843 1.00 94.88 94 LEU A C 1
ATOM 788 O O . LEU A 1 94 ? -8.580 1.779 0.951 1.00 94.88 94 LEU A O 1
ATOM 792 N N . VAL A 1 95 ? -9.139 1.791 3.131 1.00 95.25 95 VAL A N 1
ATOM 793 C CA . VAL A 1 95 ? -7.947 2.513 3.596 1.00 95.25 95 VAL A CA 1
ATOM 794 C C . VAL A 1 95 ? -6.660 1.787 3.214 1.00 95.25 95 VAL A C 1
ATOM 796 O O . VAL A 1 95 ? -5.760 2.411 2.660 1.00 95.25 95 VAL A O 1
ATOM 799 N N . TYR A 1 96 ? -6.569 0.467 3.408 1.00 95.25 96 TYR A N 1
ATOM 800 C CA . TYR A 1 96 ? -5.343 -0.255 3.055 1.00 95.25 96 TYR A CA 1
ATOM 801 C C . TYR A 1 96 ? -5.070 -0.218 1.542 1.00 95.25 96 TYR A C 1
ATOM 803 O O . TYR A 1 96 ? -3.917 -0.223 1.112 1.00 95.25 96 TYR A O 1
ATOM 811 N N . ARG A 1 97 ? -6.114 -0.166 0.707 1.00 95.88 97 ARG A N 1
ATOM 812 C CA . ARG A 1 97 ? -5.943 -0.053 -0.745 1.00 95.88 97 ARG A CA 1
ATOM 813 C C . ARG A 1 97 ? -5.514 1.350 -1.160 1.00 95.88 97 ARG A C 1
ATOM 815 O O . ARG A 1 97 ? -4.685 1.470 -2.057 1.00 95.88 97 ARG A O 1
ATOM 822 N N . LEU A 1 98 ? -6.026 2.380 -0.486 1.00 95.19 98 LEU A N 1
ATOM 823 C CA . LEU A 1 98 ? -5.555 3.756 -0.655 1.00 95.19 98 LEU A CA 1
ATOM 824 C C . LEU A 1 98 ? -4.081 3.893 -0.247 1.00 95.19 98 LEU A C 1
ATOM 826 O O . LEU A 1 98 ? -3.325 4.535 -0.965 1.00 95.19 98 LEU A O 1
ATOM 830 N N . LEU A 1 99 ? -3.634 3.206 0.814 1.00 96.06 99 LEU A N 1
ATOM 831 C CA . LEU A 1 99 ? -2.209 3.150 1.169 1.00 96.06 99 LEU A CA 1
ATOM 832 C C . LEU A 1 99 ? -1.351 2.602 0.025 1.00 96.06 99 LEU A C 1
ATOM 834 O O . LEU A 1 99 ? -0.326 3.185 -0.304 1.00 96.06 99 LEU A O 1
ATOM 838 N N . TYR A 1 100 ? -1.767 1.505 -0.610 1.00 96.12 100 TYR A N 1
ATOM 839 C CA . TYR A 1 100 ? -1.048 0.959 -1.765 1.00 96.12 100 TYR A CA 1
ATOM 840 C C . TYR A 1 100 ? -1.079 1.885 -2.987 1.00 96.12 100 TYR A C 1
ATOM 842 O O . TYR A 1 100 ? -0.103 1.925 -3.732 1.00 96.12 100 TYR A O 1
ATOM 850 N N . LEU A 1 101 ? -2.173 2.620 -3.202 1.00 94.94 101 LEU A N 1
ATOM 851 C CA . LEU A 1 101 ? -2.272 3.600 -4.284 1.00 94.94 101 LEU A CA 1
ATOM 852 C C . LEU A 1 101 ? -1.293 4.768 -4.079 1.00 94.94 101 LEU A C 1
ATOM 854 O O . LEU A 1 101 ? -0.547 5.118 -4.998 1.00 94.94 101 LEU A O 1
ATOM 858 N N . GLU A 1 102 ? -1.245 5.322 -2.866 1.00 93.75 102 GLU A N 1
ATOM 859 C CA . GLU A 1 102 ? -0.288 6.373 -2.502 1.00 93.75 102 GLU A CA 1
ATOM 860 C C . GLU A 1 102 ? 1.154 5.861 -2.547 1.00 93.75 102 GLU A C 1
ATOM 862 O O . GLU A 1 102 ? 2.032 6.511 -3.115 1.00 93.75 102 GLU A O 1
ATOM 867 N N . ALA A 1 103 ? 1.396 4.650 -2.038 1.00 94.06 103 ALA A N 1
ATOM 868 C CA . ALA A 1 103 ? 2.701 4.004 -2.102 1.00 94.06 103 ALA A CA 1
ATOM 869 C C . ALA A 1 103 ? 3.199 3.850 -3.538 1.00 94.06 103 ALA A C 1
ATOM 871 O O . ALA A 1 103 ? 4.369 4.099 -3.813 1.00 94.06 103 ALA A O 1
ATOM 872 N N . LEU A 1 104 ? 2.319 3.432 -4.454 1.00 93.12 104 LEU A N 1
ATOM 873 C CA . LEU A 1 104 ? 2.681 3.231 -5.851 1.00 93.12 104 LEU A CA 1
ATOM 874 C C . LEU A 1 104 ? 3.147 4.548 -6.473 1.00 93.12 104 LEU A C 1
ATOM 876 O O . LEU A 1 104 ? 4.213 4.599 -7.086 1.00 93.12 104 LEU A O 1
ATOM 880 N N . SER A 1 105 ? 2.373 5.611 -6.254 1.00 88.94 105 SER A N 1
ATOM 881 C CA . SER A 1 105 ? 2.692 6.952 -6.740 1.00 88.94 105 SER A CA 1
ATOM 882 C C . SER A 1 105 ? 4.035 7.436 -6.193 1.00 88.94 105 SER A C 1
ATOM 884 O O . SER A 1 105 ? 4.876 7.903 -6.958 1.00 88.94 105 SER A O 1
ATOM 886 N N . ALA A 1 106 ? 4.276 7.256 -4.894 1.00 90.38 106 ALA A N 1
ATOM 887 C CA . ALA A 1 106 ? 5.492 7.731 -4.248 1.00 90.38 106 ALA A CA 1
ATOM 888 C C . ALA A 1 106 ? 6.747 6.917 -4.632 1.00 90.38 106 ALA A C 1
ATOM 890 O O . ALA A 1 106 ? 7.821 7.492 -4.822 1.00 90.38 106 ALA A O 1
ATOM 891 N N . ILE A 1 107 ? 6.617 5.595 -4.825 1.00 88.94 107 ILE A N 1
ATOM 892 C CA . ILE A 1 107 ? 7.693 4.730 -5.350 1.00 88.94 107 ILE A CA 1
ATOM 893 C C . ILE A 1 107 ? 8.112 5.198 -6.741 1.00 88.94 107 ILE A C 1
ATOM 895 O O . ILE A 1 107 ? 9.297 5.381 -7.011 1.00 88.94 107 ILE A O 1
ATOM 899 N N . PHE A 1 108 ? 7.140 5.410 -7.623 1.00 86.19 108 PHE A N 1
ATOM 900 C CA . PHE A 1 108 ? 7.406 5.823 -8.991 1.00 86.19 108 PHE A CA 1
ATOM 901 C C . PHE A 1 108 ? 7.955 7.253 -9.107 1.00 86.19 108 PHE A C 1
ATOM 903 O O . PHE A 1 108 ? 8.681 7.557 -10.052 1.00 86.19 108 PHE A O 1
ATOM 910 N N . GLN A 1 109 ? 7.633 8.121 -8.147 1.00 87.69 109 GLN A N 1
ATOM 911 C CA . GLN A 1 109 ? 8.181 9.475 -8.042 1.00 87.69 109 GLN A CA 1
ATOM 912 C C . GLN A 1 109 ? 9.553 9.523 -7.345 1.00 87.69 109 GLN A C 1
ATOM 914 O O . GLN A 1 109 ? 10.122 10.605 -7.218 1.00 87.69 109 GLN A O 1
ATOM 919 N N . TYR A 1 110 ? 10.109 8.375 -6.932 1.00 85.31 110 TYR A N 1
ATOM 920 C CA . TYR A 1 110 ? 11.387 8.268 -6.214 1.00 85.31 110 TYR A CA 1
ATOM 921 C C . TYR A 1 110 ? 11.458 9.165 -4.969 1.00 85.31 110 TYR A C 1
ATOM 923 O O . TYR A 1 110 ? 12.485 9.782 -4.677 1.00 85.31 110 TYR A O 1
ATOM 931 N N . GLU A 1 111 ? 10.353 9.248 -4.229 1.00 88.62 111 GLU A N 1
ATOM 932 C CA . GLU A 1 111 ? 10.289 10.046 -3.009 1.00 88.62 111 GLU A CA 1
ATOM 933 C C . GLU A 1 111 ? 11.219 9.507 -1.909 1.00 88.62 111 GLU A C 1
ATOM 935 O O . GLU A 1 111 ? 11.631 8.345 -1.906 1.00 88.62 111 GLU A O 1
ATOM 940 N N . SER A 1 112 ? 11.575 10.365 -0.947 1.00 87.19 112 SER A N 1
ATOM 941 C CA . SER A 1 112 ? 12.377 9.946 0.205 1.00 87.19 112 SER A CA 1
ATOM 942 C C . SER A 1 112 ? 11.556 9.045 1.143 1.00 87.19 112 SER A C 1
ATOM 944 O O . SER A 1 112 ? 10.340 9.217 1.232 1.00 87.19 112 SER A O 1
ATOM 946 N N . PRO A 1 113 ? 12.185 8.125 1.904 1.00 84.88 113 PRO A N 1
ATOM 947 C CA . PRO A 1 113 ? 11.449 7.268 2.838 1.00 84.88 113 PRO A CA 1
ATOM 948 C C . PRO A 1 113 ? 10.592 8.054 3.836 1.00 84.88 113 PRO A C 1
ATOM 950 O O . PRO A 1 113 ? 9.467 7.659 4.111 1.00 84.88 113 PRO A O 1
ATOM 953 N N . ILE A 1 114 ? 11.098 9.195 4.319 1.00 87.88 114 ILE A N 1
ATOM 954 C CA . ILE A 1 114 ? 10.376 10.079 5.246 1.00 87.88 114 ILE A CA 1
ATOM 955 C C . ILE A 1 114 ? 9.115 10.650 4.583 1.00 87.88 114 ILE A C 1
ATOM 957 O O . ILE A 1 114 ? 8.059 10.708 5.208 1.00 87.88 114 ILE A O 1
ATOM 961 N N . ALA A 1 115 ? 9.211 11.065 3.315 1.00 89.06 115 ALA A N 1
ATOM 962 C CA . ALA A 1 115 ? 8.063 11.582 2.573 1.00 89.06 115 ALA A CA 1
ATOM 963 C C . ALA A 1 115 ? 7.015 10.487 2.326 1.00 89.06 115 ALA A C 1
ATOM 965 O O . ALA A 1 115 ? 5.826 10.722 2.529 1.00 89.06 115 ALA A O 1
ATOM 966 N N . ILE A 1 116 ? 7.459 9.280 1.967 1.00 90.25 116 ILE A N 1
ATOM 967 C CA . ILE A 1 116 ? 6.580 8.122 1.762 1.00 90.25 116 ILE A CA 1
ATOM 968 C C . ILE A 1 116 ? 5.852 7.767 3.050 1.00 90.25 116 ILE A C 1
ATOM 970 O O . ILE A 1 116 ? 4.634 7.621 3.041 1.00 90.25 116 ILE A O 1
ATOM 974 N N . GLU A 1 117 ? 6.577 7.648 4.159 1.00 91.12 117 GLU A N 1
ATOM 975 C CA . GLU A 1 117 ? 5.981 7.340 5.454 1.00 91.12 117 GLU A CA 1
ATOM 976 C C . GLU A 1 117 ? 4.928 8.386 5.837 1.00 91.12 117 GLU A C 1
ATOM 978 O O . GLU A 1 117 ? 3.800 8.024 6.168 1.00 91.12 117 GLU A O 1
ATOM 983 N N . GLU A 1 118 ? 5.239 9.679 5.713 1.00 91.12 118 GLU A N 1
ATOM 98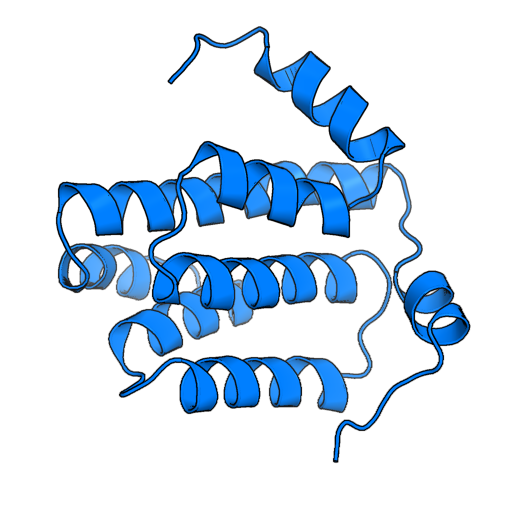4 C CA . GLU A 1 118 ? 4.273 10.735 6.027 1.00 91.12 118 GLU A CA 1
ATOM 985 C C . GLU A 1 118 ? 3.041 10.688 5.110 1.00 91.12 118 GLU A C 1
ATOM 987 O O . GLU A 1 118 ? 1.918 10.855 5.593 1.00 91.12 118 GLU A O 1
ATOM 992 N N . LYS A 1 119 ? 3.209 10.391 3.814 1.00 91.44 119 LYS A N 1
ATOM 993 C CA . LYS A 1 119 ? 2.082 10.196 2.889 1.00 91.44 119 LYS A CA 1
ATOM 994 C C . LYS A 1 119 ? 1.196 9.034 3.313 1.00 91.44 119 LYS A C 1
ATOM 996 O O . LYS A 1 119 ? -0.019 9.206 3.388 1.00 91.44 119 LYS A O 1
ATOM 1001 N N . LEU A 1 120 ? 1.780 7.887 3.651 1.00 93.81 120 LEU A N 1
ATOM 1002 C CA . LEU A 1 120 ? 1.026 6.725 4.124 1.00 93.81 120 LEU A CA 1
ATOM 1003 C C . LEU A 1 120 ? 0.253 7.057 5.404 1.00 93.81 120 LEU A C 1
ATOM 1005 O O . LEU A 1 120 ? -0.946 6.802 5.493 1.00 93.81 120 LEU A O 1
ATOM 1009 N N . LEU A 1 121 ? 0.907 7.692 6.377 1.00 92.81 121 LEU A N 1
ATOM 1010 C CA . LEU A 1 121 ? 0.268 8.071 7.636 1.00 92.81 121 LEU A CA 1
ATOM 1011 C C . LEU A 1 121 ? -0.841 9.115 7.439 1.00 92.81 121 LEU A C 1
ATOM 1013 O O . LEU A 1 121 ? -1.831 9.085 8.170 1.00 92.81 121 LEU A O 1
ATOM 1017 N N . SER A 1 122 ? -0.730 9.988 6.432 1.00 91.12 122 SER A N 1
ATOM 1018 C CA . SER A 1 122 ? -1.774 10.970 6.117 1.00 91.12 122 SER A CA 1
ATOM 1019 C C . SER A 1 122 ? -3.095 10.321 5.679 1.00 91.12 122 SER A C 1
ATOM 1021 O O . SER A 1 122 ? -4.162 10.814 6.045 1.00 91.12 122 SER A O 1
ATOM 1023 N N . VAL A 1 123 ? -3.045 9.169 4.996 1.00 91.56 123 VAL A N 1
ATOM 1024 C CA . VAL A 1 123 ? -4.237 8.394 4.596 1.00 91.56 123 VAL A CA 1
ATOM 1025 C C . VAL A 1 123 ? -4.967 7.814 5.812 1.00 91.56 123 VAL A C 1
ATOM 1027 O O . VAL A 1 123 ? -6.188 7.668 5.798 1.00 91.56 123 VAL A O 1
ATOM 1030 N N . CYS A 1 124 ? -4.237 7.495 6.881 1.00 90.50 124 CYS A N 1
ATOM 1031 C CA . CYS A 1 124 ? -4.792 6.915 8.105 1.00 90.50 124 CYS A CA 1
ATOM 1032 C C . CYS A 1 124 ? -5.349 7.961 9.088 1.00 90.50 124 CYS A C 1
ATOM 1034 O O . CYS A 1 124 ? -6.060 7.603 10.029 1.00 90.50 124 CYS A O 1
ATOM 1036 N N . GLY A 1 125 ? -5.025 9.241 8.888 1.00 88.44 125 GLY A N 1
ATOM 1037 C CA . GLY A 1 125 ? -5.426 10.350 9.752 1.00 88.44 125 GLY A CA 1
ATOM 1038 C C . GLY A 1 125 ? -4.488 10.610 10.940 1.00 88.44 125 GLY A C 1
ATOM 1039 O O . GLY A 1 125 ? -3.656 9.787 11.327 1.00 88.44 125 GLY A O 1
ATOM 1040 N N . GLU A 1 126 ? -4.642 11.791 11.543 1.00 88.31 126 GLU A N 1
ATOM 1041 C CA . GLU A 1 126 ? -3.711 12.334 12.543 1.00 88.31 126 GLU A CA 1
ATOM 1042 C C . GLU A 1 126 ? -3.627 11.498 13.830 1.00 88.31 126 GLU A C 1
ATOM 1044 O O . GLU A 1 126 ? -2.525 11.200 14.288 1.00 88.31 126 GLU A O 1
ATOM 1049 N N . LYS A 1 127 ? -4.767 11.025 14.360 1.00 89.00 127 LYS A N 1
ATOM 1050 C CA . LYS A 1 127 ? -4.792 10.151 15.550 1.00 89.00 127 LYS A CA 1
ATOM 1051 C C . LYS A 1 127 ? -3.953 8.888 15.327 1.00 89.00 127 LYS A C 1
ATOM 1053 O O . LYS A 1 127 ? -3.098 8.563 16.147 1.00 89.00 127 LYS A O 1
ATOM 1058 N N . PHE A 1 128 ? -4.155 8.203 14.198 1.00 90.19 128 PHE A N 1
ATOM 1059 C CA . PHE A 1 128 ? -3.390 6.998 13.874 1.00 90.19 128 PHE A CA 1
ATOM 1060 C C . PHE A 1 128 ? -1.897 7.304 13.745 1.00 90.19 128 PHE A C 1
ATOM 1062 O O . PHE A 1 128 ? -1.075 6.571 14.287 1.00 90.19 128 PHE A O 1
ATOM 1069 N N . ARG A 1 129 ? -1.542 8.398 13.063 1.00 90.50 129 ARG A N 1
ATOM 1070 C CA . ARG A 1 129 ? -0.152 8.839 12.901 1.00 90.50 129 ARG A CA 1
ATOM 1071 C C . ARG A 1 129 ? 0.553 9.041 14.240 1.00 90.50 129 ARG A C 1
ATOM 1073 O O . ARG A 1 129 ? 1.690 8.600 14.398 1.00 90.50 129 ARG A O 1
ATOM 1080 N N . GLU A 1 130 ? -0.088 9.708 15.196 1.00 89.31 130 GLU A N 1
ATOM 1081 C CA . GLU A 1 130 ? 0.487 9.910 16.529 1.00 89.31 130 GLU A CA 1
ATOM 1082 C C . GLU A 1 130 ? 0.712 8.590 17.264 1.00 89.31 130 GLU A C 1
ATOM 1084 O O . GLU A 1 130 ? 1.766 8.383 17.866 1.00 89.31 130 GLU A O 1
ATOM 1089 N N . GLU A 1 131 ? -0.266 7.690 17.215 1.00 88.81 131 GLU A N 1
ATOM 1090 C CA . GLU A 1 131 ? -0.167 6.387 17.865 1.00 88.81 131 GLU A CA 1
ATOM 1091 C C . GLU A 1 131 ? 0.902 5.506 17.203 1.00 88.81 131 GLU A C 1
ATOM 1093 O O . GLU A 1 131 ? 1.722 4.920 17.907 1.00 88.81 131 GLU A O 1
ATOM 1098 N N . TYR A 1 132 ? 0.953 5.468 15.868 1.00 88.31 132 TYR A N 1
ATOM 1099 C CA . TYR A 1 132 ? 1.981 4.766 15.095 1.00 88.31 132 TYR A CA 1
ATOM 1100 C C . TYR A 1 132 ? 3.380 5.271 15.454 1.00 88.31 132 TYR A C 1
ATOM 1102 O O . TYR A 1 132 ? 4.275 4.482 15.750 1.00 88.31 132 TYR A O 1
ATOM 1110 N N . ARG A 1 133 ? 3.571 6.595 15.518 1.00 86.56 133 ARG A N 1
ATOM 1111 C CA . ARG A 1 133 ? 4.852 7.181 15.929 1.00 86.56 133 ARG A CA 1
ATOM 1112 C C . ARG A 1 133 ? 5.206 6.837 17.370 1.00 86.56 133 ARG A C 1
ATOM 1114 O O . ARG A 1 133 ? 6.353 6.506 17.619 1.00 86.56 133 ARG A O 1
ATOM 1121 N N . LYS A 1 134 ? 4.257 6.848 18.310 1.00 86.81 134 LYS A N 1
ATOM 1122 C CA . LYS A 1 134 ? 4.524 6.416 19.697 1.00 86.81 134 LYS A CA 1
ATOM 1123 C C . LYS A 1 134 ? 4.982 4.956 19.764 1.00 86.81 134 LYS A C 1
ATOM 1125 O O . LYS A 1 134 ? 5.899 4.659 20.524 1.00 86.81 134 LYS A O 1
ATOM 1130 N N . ARG A 1 135 ? 4.375 4.070 18.961 1.00 84.12 135 ARG A N 1
ATOM 1131 C CA . ARG A 1 135 ? 4.751 2.647 18.865 1.00 84.12 135 ARG A CA 1
ATOM 1132 C C . ARG A 1 135 ? 6.134 2.443 18.238 1.00 84.12 135 ARG A C 1
ATOM 1134 O O . ARG A 1 135 ? 6.874 1.580 18.691 1.00 84.12 135 ARG A O 1
ATOM 1141 N N . ASN A 1 136 ? 6.488 3.247 17.235 1.00 76.62 136 ASN A N 1
ATOM 1142 C CA . ASN A 1 136 ? 7.701 3.042 16.438 1.00 76.62 136 ASN A CA 1
ATOM 1143 C C . ASN A 1 136 ? 8.891 3.929 16.835 1.00 76.62 136 ASN A C 1
ATOM 1145 O O . ASN A 1 136 ? 10.022 3.568 16.558 1.00 76.62 136 ASN A O 1
ATOM 1149 N N . GLN A 1 137 ? 8.694 5.022 17.578 1.00 63.81 137 GLN A N 1
ATOM 1150 C CA . GLN A 1 137 ? 9.785 5.806 18.190 1.00 63.81 137 GLN A CA 1
ATOM 1151 C C . GLN A 1 137 ? 10.484 5.063 19.344 1.00 63.81 137 GLN A C 1
ATOM 1153 O O . GLN A 1 137 ? 11.470 5.555 19.887 1.00 63.81 137 GLN A O 1
ATOM 1158 N N . THR A 1 138 ? 9.996 3.877 19.722 1.00 51.44 138 THR A N 1
ATOM 1159 C CA . THR A 1 138 ? 10.680 2.959 20.646 1.00 51.44 138 THR A CA 1
ATOM 1160 C C . THR A 1 138 ? 11.658 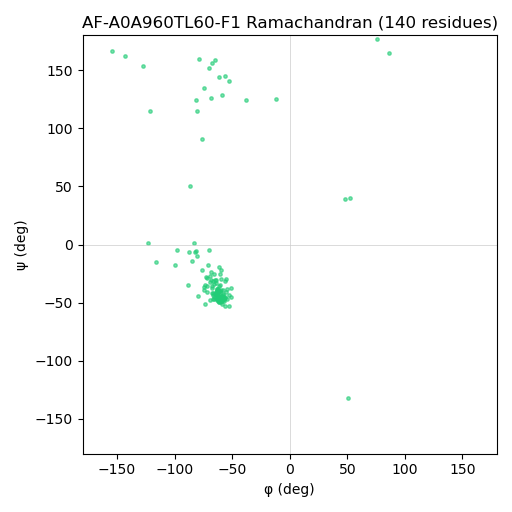2.009 19.936 1.00 51.44 138 THR A C 1
ATOM 1162 O O . THR A 1 138 ? 12.403 1.307 20.615 1.00 51.44 138 THR A O 1
ATOM 1165 N N . GLY A 1 139 ? 11.695 2.005 18.597 1.00 42.84 139 GLY A N 1
ATOM 1166 C CA . GLY A 1 139 ? 12.647 1.260 17.775 1.00 42.84 139 GLY A CA 1
ATOM 1167 C C . GLY A 1 139 ? 13.441 2.213 16.885 1.00 42.84 139 GLY A C 1
ATOM 1168 O O . GLY A 1 139 ? 12.875 2.898 16.046 1.00 42.84 139 GLY A O 1
ATOM 1169 N N . GLU A 1 140 ? 14.741 2.278 17.146 1.00 37.31 140 GLU A N 1
ATOM 1170 C CA . GLU A 1 140 ? 15.813 2.999 16.450 1.00 37.31 140 GLU A CA 1
ATOM 1171 C C . GLU A 1 140 ? 15.490 3.591 15.065 1.00 37.31 140 GLU A C 1
ATOM 1173 O O . GLU A 1 140 ? 15.106 2.901 14.122 1.00 37.31 140 GLU A O 1
ATOM 1178 N N . SER A 1 141 ? 15.741 4.899 14.963 1.00 34.72 141 SER A N 1
ATOM 1179 C CA . SER A 1 141 ? 15.868 5.673 13.733 1.00 34.72 141 SER A CA 1
ATOM 1180 C C . SER A 1 141 ? 16.579 4.888 12.623 1.00 34.72 141 SER A C 1
ATOM 1182 O O . SER A 1 141 ? 17.711 4.444 12.814 1.00 34.72 141 SER A O 1
ATOM 1184 N N . LEU A 1 142 ? 15.906 4.765 11.473 1.00 37.59 142 LEU A N 1
ATOM 1185 C CA . LEU A 1 142 ? 16.493 4.366 10.187 1.00 37.59 142 LEU A CA 1
ATOM 1186 C C . LEU A 1 142 ? 17.722 5.212 9.821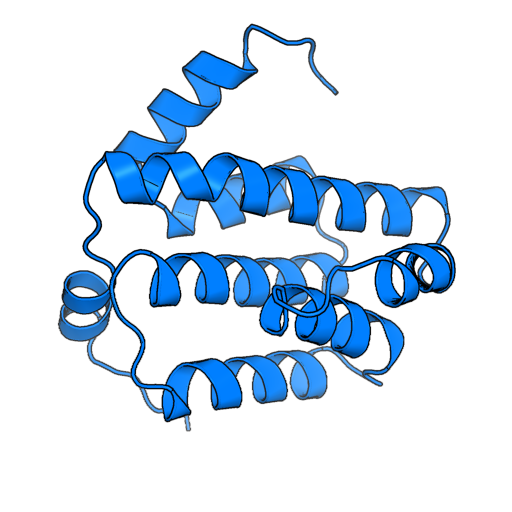 1.00 37.59 142 LEU A C 1
ATOM 1188 O O . LEU A 1 142 ? 17.678 6.445 10.049 1.00 37.59 142 LEU A O 1
#

Solvent-accessible surface area (backbone atoms only — not comparable to full-atom values): 8239 Å² total; per-residue (Å²): 136,82,88,71,68,56,68,67,61,50,55,64,35,47,54,59,54,72,81,45,53,64,59,45,56,66,52,51,54,51,50,53,50,52,51,54,42,34,75,77,60,35,69,75,60,45,58,62,54,53,72,66,52,57,82,88,44,51,67,61,40,48,53,51,47,37,70,74,66,44,94,45,62,68,65,36,49,51,54,53,50,50,58,53,66,74,61,73,54,45,17,51,65,31,44,60,51,47,40,51,50,53,48,50,55,36,60,71,65,67,55,54,72,69,57,45,50,51,53,47,34,59,74,64,33,69,73,51,38,54,52,51,45,64,66,46,75,75,50,78,84,130

pLDDT: mean 87.02, std 13.14, range [32.5, 96.12]

Sequence (142 aa):
MGFFYSADVLVERMRMTEKQSEKLDSTIEFILKIFNKIRHYGLHSLESDYKNIEPEFVFRRKFVQIILQSADIESGTKILEYYILTGNYQGYDLVYRLLYLEALSAIFQYESPIAIEEKLLSVCGEKFREEYRKRNQTGESL

Nearest PDB structures (foldseek):
  8gqy-assembly1_D  TM=4.501E-01  e=1.754E-01  Aquifex aeolicus VF5
  2huj-assembly1_A  TM=2.841E-01  e=9.596E-01  Listeria innocua
  7kl9-assembly1_E  TM=2.314E-01  e=4.519E+00  Homo sapiens

Foldseek 3Di:
DDPDDPPVVVVQQQDADPVLLVVVLVLL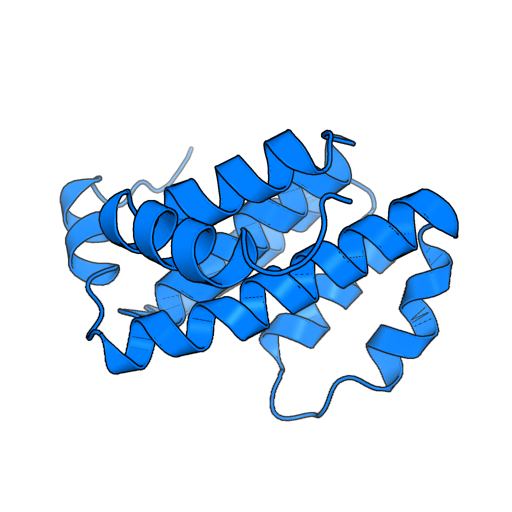VLLLVQLVQCVPPNLVSCPVVLVPPDPVPVLSNLLNVLSNDPPALVVSLVVLVVVLVVVSHGHSRNLSSVLSSLSSNCSRVVHDSVVNSVSNVVSVDDVSNVVSCVVPVVPDDD

Mean predicted aligned error: 5.39 Å

Secondary structure (DSSP, 8-state):
------HHHHHHHT---HHHHHHHHHHHHHHHHHHHHHHHH-GGGGHHHHHHS-TT-HHHHHHHHHHHH-SSHHHHHHHHHHHHHHTT--THHHHHHHHHHHHHHHHHTT--HHHHHHHHHHHH-HHHHHHHHHHHTTS---

Radius of gyration: 15.02 Å; Cα contacts (8 Å, |Δi|>4): 102; chains: 1; bounding box: 38×31×39 Å